Protein 6Q3P (pdb70)

Secondary structure (DSSP, 8-state):
-PPPPPPPPPPPPPPPPPPPPPPPP-------PPPPPPPPPPPP--/-PPPPPPPPPPPPPPPPPPPPPPPP-------PPPPPPPPPPPPP-/-PPPPP----PPPPP-PPPPPP--PPP--PPPPPPPPPPPPPPP--

Solvent-accessible surface area: 9257 Å² total

B-factor: mean 20.76, std 7.89, range [8.28, 51.6]

Foldseek 3Di:
DDDDDDDDDDDDDDDDDDDDDDDDDDDDDDDDDDDDDDDDDDDDDD/DDDDDDDDDDDDDDDDDDDDDDDDDDDDDDDDDDDDDDDDDDDDDD/DDDDDDDDDDDDDDDDDDDDDDDDDDDDDDDDDDDDDDDDDDDDDD

Sequence (138 aa):
GPPGPKGDPGPKGDPGPPGARGQAGVGFGPPGPPGPKGDKGDPGGYGPPGPKGDPGPKGDPGPPGARGQAGVGFGPPGPPGPKGDKGDPGGYGPKGPPGDKGPPGDPGPPGARGEGNIGFGPPGPKGPKGDPGDPGGY

Structure (mmCIF, N/CA/C/O backbone):
data_6Q3P
#
_entry.id   6Q3P
#
_cell.length_a   19.736
_cell.length_b   28.076
_cell.length_c   48.384
_cell.angle_alpha   86.361
_cell.angle_beta   86.681
_cell.angle_gamma   77.210
#
_symmetry.space_group_name_H-M   'P 1'
#
loop_
_entity.id
_entity.type
_entity.pdbx_description
1 polymer 'Leading Chain of the AAB Collagen Heterotrimer'
2 polymer 'Middle Chain of the AAB Collagen Heterotrimer'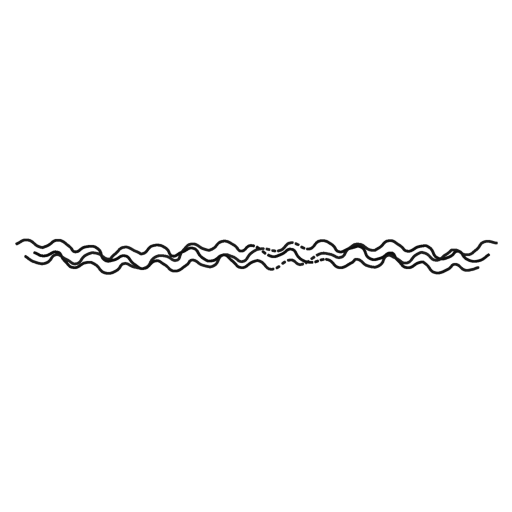
3 polymer 'Trailing Chain of the AAB Collagen Heterotrimer'
4 non-polymer GLYCEROL
5 non-polymer 1,2-ETHANEDIOL
6 water water
#
loop_
_atom_site.group_PDB
_atom_site.id
_atom_site.type_symbol
_atom_site.label_atom_id
_atom_site.label_alt_id
_atom_site.label_comp_id
_atom_site.label_asym_id
_atom_site.label_entity_id
_atom_site.label_seq_id
_atom_site.pdbx_PDB_ins_code
_atom_site.Cartn_x
_atom_site.Cartn_y
_atom_site.Cartn_z
_atom_site.occupancy
_atom_site.B_iso_or_equiv
_atom_site.auth_seq_id
_atom_site.auth_comp_id
_atom_site.auth_asym_id
_atom_site.auth_atom_id
_atom_site.pdbx_PDB_model_num
ATOM 1 N N . GLY A 1 1 ? 14.33288 4.38818 10.12273 1.000 27.73668 1 GLY A N 1
ATOM 2 C CA . GLY A 1 1 ? 14.53986 4.82890 8.72917 1.000 24.76554 1 GLY A CA 1
ATOM 3 C C . GLY A 1 1 ? 13.30082 5.46885 8.15408 1.000 23.11245 1 GLY A C 1
ATOM 4 O O . GLY A 1 1 ? 12.29641 5.61306 8.82705 1.000 23.78305 1 GLY A O 1
ATOM 10 N N . PRO A 1 2 ? 13.36415 5.82357 6.88413 1.000 21.92714 2 PRO A N 1
ATOM 11 C CA . PRO A 1 2 ? 12.22459 6.39686 6.25320 1.000 21.47473 2 PRO A CA 1
ATOM 12 C C . PRO A 1 2 ? 11.12125 5.37562 6.06726 1.000 19.03431 2 PRO A C 1
ATOM 13 O O . PRO A 1 2 ? 11.29330 4.15731 6.16027 1.000 18.68566 2 PRO A O 1
ATOM 24 N N . PRO A 1 3 ? 9.94408 5.85729 5.73965 1.000 18.29992 3 PRO A N 1
ATOM 25 C CA . PRO A 1 3 ? 8.79337 4.95854 5.50779 1.000 17.87296 3 PRO A CA 1
ATOM 26 C C . PRO A 1 3 ? 8.98676 4.02449 4.33157 1.000 18.26040 3 PRO A C 1
ATOM 27 O O . PRO A 1 3 ? 9.69588 4.33360 3.37749 1.000 19.85628 3 PRO A O 1
ATOM 38 N N . GLY A 1 4 ? 8.27019 2.90641 4.37430 1.000 18.23978 4 GLY A N 1
ATOM 39 C CA . GLY A 1 4 ? 8.15387 2.02848 3.23688 1.000 18.29553 4 GLY A CA 1
ATOM 40 C C . GLY A 1 4 ? 7.29884 2.63430 2.16980 1.000 19.40031 4 GLY A C 1
ATOM 41 O O . GLY A 1 4 ? 6.55439 3.58777 2.41513 1.000 19.47744 4 GLY A O 1
ATOM 45 N N . PRO A 1 5 ? 7.38274 2.08664 0.96883 1.000 19.63977 5 PRO A N 1
ATOM 46 C CA . PRO A 1 5 ? 6.52613 2.56119 -0.12034 1.000 21.25550 5 PRO A CA 1
ATOM 47 C C . PRO A 1 5 ? 5.04364 2.25460 0.11128 1.000 20.47506 5 PRO A C 1
ATOM 48 O O . PRO A 1 5 ? 4.65170 1.33942 0.83362 1.000 18.84220 5 PRO A O 1
ATOM 59 N N . LYS A 1 6 ? 4.20004 3.06082 -0.53317 1.000 21.68096 6 LYS A N 1
ATOM 60 C CA . LYS A 1 6 ? 2.76736 2.77308 -0.60849 1.000 22.02225 6 LYS A CA 1
ATOM 61 C C . LYS A 1 6 ? 2.53187 1.39829 -1.21785 1.000 22.12676 6 LYS A C 1
ATOM 62 O O . LYS A 1 6 ? 3.27635 0.93910 -2.09101 1.000 23.67902 6 LYS A O 1
ATOM 81 N N . GLY A 1 7 ? 1.51569 0.71875 -0.69873 1.000 19.85912 7 GLY A N 1
ATOM 82 C CA . GLY A 1 7 ? 1.14656 -0.57081 -1.23505 1.000 20.03268 7 GLY A CA 1
ATOM 83 C C . GLY A 1 7 ? 0.71225 -0.51963 -2.69581 1.000 20.57531 7 GLY A C 1
ATOM 84 O O . GLY A 1 7 ? 0.39704 0.52007 -3.28095 1.000 21.91810 7 GLY A O 1
ATOM 88 N N . ASP A 1 8 ? 0.67457 -1.71494 -3.27739 1.000 20.69172 8 ASP A N 1
ATOM 89 C CA . ASP A 1 8 ? 0.27934 -1.88570 -4.65250 1.000 22.20445 8 ASP A CA 1
ATOM 90 C C . ASP A 1 8 ? -1.23703 -1.69534 -4.79011 1.000 23.62399 8 ASP A C 1
ATOM 91 O O . ASP A 1 8 ? -1.99192 -1.84973 -3.82534 1.000 22.26920 8 ASP A O 1
ATOM 100 N N . PRO A 1 9 ? -1.71331 -1.39100 -5.99625 1.000 26.77331 9 PRO A N 1
ATOM 101 C CA . PRO A 1 9 ? -3.16460 -1.29935 -6.19671 1.000 26.95377 9 PRO A CA 1
ATOM 102 C C . PRO A 1 9 ? -3.81666 -2.64499 -5.93756 1.000 24.46091 9 PRO A C 1
ATOM 103 O O . PRO A 1 9 ? -3.19003 -3.70229 -6.06138 1.000 25.98914 9 PRO A O 1
ATOM 114 N N . GLY A 1 10 ? -5.10484 -2.59938 -5.58204 1.000 22.02927 10 GLY A N 1
ATOM 115 C CA . GLY A 1 10 ? -5.83053 -3.81743 -5.29452 1.000 21.48074 10 GLY A CA 1
ATOM 116 C C . GLY A 1 10 ? -6.08968 -4.63361 -6.53296 1.000 22.41394 10 GLY A C 1
ATOM 117 O O . GLY A 1 10 ? -5.80513 -4.18030 -7.65546 1.000 22.51696 10 GLY A O 1
ATOM 121 N N . PRO A 1 11 ? -6.62370 -5.86475 -6.35853 1.000 22.43989 11 PRO A N 1
ATOM 122 C CA . PRO A 1 11 ? -7.00104 -6.69040 -7.51471 1.000 23.45216 11 PRO A CA 1
ATOM 123 C C . PRO A 1 11 ? -8.13480 -6.07532 -8.30667 1.000 23.23728 11 PRO A C 1
ATOM 124 O O . PRO A 1 11 ? -8.94443 -5.28007 -7.81360 1.000 23.49090 11 PRO A O 1
ATOM 135 N N . LYS A 1 12 ? -8.15733 -6.42834 -9.55981 1.000 23.57415 12 LYS A N 1
ATOM 136 C CA . LYS A 1 12 ? -9.16412 -5.89219 -10.44992 1.000 24.09432 12 LYS A CA 1
ATOM 137 C C . LYS A 1 12 ? -10.54720 -6.43008 -10.10769 1.000 22.52730 12 LYS A C 1
ATOM 138 O O . LYS A 1 12 ? -10.73183 -7.56656 -9.66640 1.000 23.09350 12 LYS A O 1
ATOM 157 N N . GLY A 1 13 ? -11.55660 -5.60649 -10.40154 1.000 20.27104 13 GLY A N 1
ATOM 158 C CA . GLY A 1 13 ? -12.92996 -5.96810 -10.10219 1.000 18.34277 13 GLY A CA 1
ATOM 159 C C . GLY A 1 13 ? -13.46762 -7.04483 -11.03347 1.000 17.68201 13 GLY A C 1
ATOM 160 O O . GLY A 1 13 ? -12.89681 -7.36718 -12.06565 1.000 19.25835 13 GLY A O 1
ATOM 164 N N . ASP A 1 14 ? -14.62610 -7.56153 -10.66601 1.000 18.40963 14 ASP A N 1
ATOM 165 C CA . ASP A 1 14 ? -15.26391 -8.58137 -11.47359 1.000 19.46919 14 ASP A CA 1
ATOM 166 C C . ASP A 1 14 ? -15.67143 -8.00370 -12.83932 1.000 19.69047 14 ASP A C 1
ATOM 167 O O . ASP A 1 14 ? -16.00197 -6.81708 -12.94559 1.000 19.69528 14 ASP A O 1
ATOM 176 N N . PRO A 1 15 ? -15.72817 -8.82307 -13.90106 1.000 19.53508 15 PRO A N 1
ATOM 177 C CA . PRO A 1 15 ? -16.36450 -8.36569 -15.15268 1.000 20.26648 15 PRO A CA 1
ATOM 178 C C . PRO A 1 15 ? -17.83174 -8.11851 -14.90033 1.000 18.71742 15 PRO A C 1
ATOM 179 O O . PRO A 1 15 ? -18.42782 -8.72509 -14.00124 1.000 20.11113 15 PRO A O 1
ATOM 190 N N . GLY A 1 16 ? -18.42621 -7.24091 -15.71360 1.000 17.98866 16 GLY A N 1
ATOM 191 C CA . GLY A 1 16 ? -19.84233 -7.00134 -15.64951 1.000 17.93743 16 GLY A CA 1
ATOM 192 C C . GLY A 1 16 ? -20.62963 -8.20251 -16.09818 1.000 17.52759 16 GLY A C 1
ATOM 193 O O . GLY A 1 16 ? -20.11122 -9.16532 -16.67113 1.000 18.03018 16 GLY A O 1
ATOM 197 N N . PRO A 1 17 ? -21.93048 -8.10543 -15.94508 1.000 17.08533 17 PRO A N 1
ATOM 198 C CA . PRO A 1 17 ? -22.79786 -9.18431 -16.38279 1.000 16.67707 17 PRO A CA 1
ATOM 199 C C . PRO A 1 17 ? -22.98606 -9.12965 -17.88520 1.000 16.01129 17 PRO A C 1
ATOM 200 O O . PRO A 1 17 ? -22.66237 -8.12184 -18.51865 1.000 15.66088 17 PRO A O 1
ATOM 211 N N . PRO A 1 18 ? -23.53300 -10.18861 -18.48629 1.000 15.71989 18 PRO A N 1
ATOM 212 C CA . PRO A 1 18 ? -23.89724 -10.13249 -19.90955 1.000 15.98885 18 PRO A CA 1
ATOM 213 C C . PRO A 1 18 ? -24.80475 -8.95894 -20.23697 1.000 14.91811 18 PRO A C 1
ATOM 214 O O . PRO A 1 18 ? -25.59844 -8.50741 -19.41793 1.000 15.72831 18 PRO A O 1
ATOM 225 N N . GLY A 1 19 ? -24.68657 -8.48682 -21.45131 1.000 15.32610 19 GLY A N 1
ATOM 226 C CA . GLY A 1 19 ? -25.60524 -7.47676 -21.94316 1.000 14.15972 19 GLY A CA 1
ATOM 227 C C . GLY A 1 19 ? -27.04414 -7.97503 -22.04499 1.000 13.69094 19 GLY A C 1
ATOM 228 O O . GLY A 1 19 ? -27.35476 -9.15833 -21.93610 1.000 13.79860 19 GLY A O 1
ATOM 232 N N . ALA A 1 20 ? -27.94367 -7.01666 -22.33400 1.000 13.56195 20 ALA A N 1
ATOM 233 C CA . ALA A 1 20 ? -29.35654 -7.29958 -22.52717 1.000 13.56054 20 ALA A CA 1
ATOM 234 C C . ALA A 1 20 ? -29.57653 -8.10952 -23.80278 1.000 12.15121 20 ALA A C 1
ATOM 235 O O . ALA A 1 20 ? -28.81656 -8.00521 -24.76665 1.000 12.40731 20 ALA A O 1
ATOM 242 N N . ARG A 1 21 ? -30.65691 -8.87403 -23.81384 1.000 13.43034 21 ARG A N 1
ATOM 243 C CA . ARG A 1 21 ? -31.00219 -9.61633 -25.00774 1.000 13.24024 21 ARG A CA 1
ATOM 244 C C . ARG A 1 21 ? -31.31476 -8.63675 -26.13021 1.000 12.19516 21 ARG A C 1
ATOM 245 O O . ARG A 1 21 ? -31.89022 -7.56642 -25.90629 1.000 13.12719 21 ARG A O 1
ATOM 266 N N . GLY A 1 22 ? -30.95460 -9.02178 -27.35110 1.000 12.54253 22 GLY A N 1
ATOM 267 C CA . GLY A 1 22 ? -31.31928 -8.23179 -28.49331 1.000 12.10621 22 GLY A CA 1
ATOM 268 C C . GLY A 1 22 ? -32.82542 -8.17703 -28.72301 1.000 10.95916 22 GLY A C 1
ATOM 269 O O . GLY A 1 22 ? -33.59328 -8.94869 -28.17401 1.000 11.62640 22 GLY A O 1
ATOM 273 N N . GLN A 1 23 ? -33.23188 -7.21257 -29.54817 1.000 11.82457 23 GLN A N 1
ATOM 274 C CA . GLN A 1 23 ? -34.62683 -7.01726 -29.90255 1.000 12.43030 23 GLN A CA 1
ATOM 275 C C . GLN A 1 23 ? -35.14207 -8.25616 -30.63195 1.000 11.97997 23 GLN A C 1
ATOM 276 O O . GLN A 1 23 ? -34.41359 -8.91874 -31.38600 1.000 11.26981 23 GLN A O 1
ATOM 290 N N . ALA A 1 24 ? -36.42417 -8.57393 -30.44138 1.000 11.91942 24 ALA A N 1
ATOM 291 C CA . ALA A 1 24 ? -37.04606 -9.65782 -31.19264 1.000 12.14583 24 ALA A CA 1
ATOM 292 C C . ALA A 1 24 ? -37.02997 -9.34744 -32.68263 1.000 10.88661 24 ALA A C 1
ATOM 293 O O . ALA A 1 24 ? -37.07770 -8.18427 -33.09975 1.000 11.50683 24 ALA A O 1
ATOM 300 N N . GLY A 1 25 ? -36.97306 -10.40276 -33.48122 1.000 10.64549 25 GLY A N 1
ATOM 301 C CA . GLY A 1 25 ? -36.96925 -10.24919 -34.92293 1.000 11.28129 25 GLY A CA 1
ATOM 302 C C . GLY A 1 25 ? -38.25095 -9.65319 -35.46275 1.000 11.00311 25 GLY A C 1
ATOM 303 O O . GLY A 1 25 ? -39.30434 -9.70078 -34.82850 1.000 12.19841 25 GLY A O 1
ATOM 307 N N . VAL A 1 26 ? -38.12951 -9.11737 -36.66489 1.000 11.25199 26 VAL A N 1
ATOM 308 C CA . VAL A 1 26 ? -39.25567 -8.59965 -37.41755 1.000 12.71913 26 VAL A CA 1
ATOM 309 C C . VAL A 1 26 ? -40.19482 -9.77667 -37.80742 1.000 13.13579 26 VAL A C 1
ATOM 310 O O . VAL A 1 26 ? -39.78677 -10.90486 -38.02297 1.000 13.20345 26 VAL A O 1
ATOM 341 N N . GLY A 1 28 ? -42.40440 -12.18826 -40.08779 1.000 14.79632 28 GLY A N 1
ATOM 342 C CA . GLY A 1 28 ? -42.27010 -12.69948 -41.43725 1.000 14.27403 28 GLY A CA 1
ATOM 343 C C . GLY A 1 28 ? -43.15058 -11.98921 -42.43714 1.000 14.29955 28 GLY A C 1
ATOM 344 O O . GLY A 1 28 ? -44.21969 -11.54459 -42.09265 1.000 14.90806 28 GLY A O 1
ATOM 348 N N . PHE A 1 29 ? -42.73713 -11.96371 -43.69190 1.000 13.25594 29 PHE A N 1
ATOM 349 C CA . PHE A 1 29 ? -43.57997 -11.44767 -44.73473 1.000 12.75897 29 PHE A CA 1
ATOM 350 C C . PHE A 1 29 ? -44.80256 -12.39299 -44.92493 1.000 14.08285 29 PHE A C 1
ATOM 351 O O . PHE A 1 29 ? -44.77734 -13.56385 -44.56817 1.000 13.93646 29 PHE A O 1
ATOM 383 N N . GLY A 1 31 ? -47.48161 -14.87818 -46.71163 1.000 13.86397 31 GLY A N 1
ATOM 384 C CA . GLY A 1 31 ? -47.37392 -15.92272 -47.69278 1.000 13.37599 31 GLY A CA 1
ATOM 385 C C . GLY A 1 31 ? -47.85636 -15.46657 -49.04289 1.000 13.70779 31 GLY A C 1
ATOM 386 O O . GLY A 1 31 ? -48.51181 -14.42677 -49.18037 1.000 13.55921 31 GLY A O 1
ATOM 390 N N . PRO A 1 32 ? -47.53730 -16.25390 -50.04963 1.000 16.30118 32 PRO A N 1
ATOM 391 C CA . PRO A 1 32 ? -47.99957 -15.95497 -51.38864 1.000 17.96614 32 PRO A CA 1
ATOM 392 C C . PRO A 1 32 ? -49.48097 -16.24104 -51.54042 1.000 15.67072 32 PRO A C 1
ATOM 393 O O . PRO A 1 32 ? -50.08925 -16.92876 -50.71122 1.000 15.42477 32 PRO A O 1
ATOM 404 N N . PRO A 1 33 ? -50.11762 -15.67560 -52.56591 1.000 15.29132 33 PRO A N 1
ATOM 405 C CA . PRO A 1 33 ? -51.53613 -15.98460 -52.80423 1.000 16.01065 33 PRO A CA 1
ATOM 406 C C . PRO A 1 33 ? -51.78005 -17.47365 -53.04463 1.000 14.91682 33 PRO A C 1
ATOM 407 O O . PRO A 1 33 ? -50.91687 -18.23955 -53.50715 1.000 15.98642 33 PRO A O 1
ATOM 418 N N . GLY A 1 34 ? -53.00182 -17.88225 -52.76198 1.000 14.14375 34 GLY A N 1
ATOM 419 C CA . GLY A 1 34 ? -53.41972 -19.23801 -52.97978 1.000 13.70160 34 GLY A CA 1
ATOM 420 C C . GLY A 1 34 ? -53.64415 -19.55822 -54.43700 1.000 12.78598 34 GLY A C 1
ATOM 421 O O . GLY A 1 34 ? -53.55903 -18.70906 -55.30932 1.000 14.47068 34 GLY A O 1
ATOM 425 N N . PRO A 1 35 ? -53.94188 -20.82067 -54.71944 1.000 13.25960 35 PRO A N 1
ATOM 426 C CA . PRO A 1 35 ? -54.21648 -21.23196 -56.09474 1.000 12.74537 35 PRO A CA 1
ATOM 427 C C . PRO A 1 35 ? -55.58315 -20.77799 -56.55878 1.000 11.55499 35 PRO A C 1
ATOM 428 O O . PRO A 1 35 ? -56.46382 -20.48753 -55.73852 1.000 11.85449 35 PRO A O 1
ATOM 439 N N . PRO A 1 36 ? -55.83800 -20.80180 -57.86834 1.000 11.19439 36 PRO A N 1
ATOM 440 C CA . PRO A 1 36 ? -57.19948 -20.58832 -58.36277 1.000 10.81988 36 PRO A CA 1
ATOM 441 C C . PRO A 1 36 ? -58.14291 -21.63632 -57.81143 1.000 10.40123 36 PRO A C 1
ATOM 442 O O . PRO A 1 36 ? -57.77198 -22.79531 -57.60592 1.000 10.49677 36 PRO A O 1
ATOM 453 N N . GLY A 1 37 ? -59.41804 -21.26575 -57.69705 1.000 10.39837 37 GLY A N 1
ATOM 454 C CA . GLY A 1 37 ? -60.46376 -22.24746 -57.52091 1.000 10.61956 37 GLY A CA 1
ATOM 455 C C . GLY A 1 37 ? -60.61765 -23.11946 -58.73230 1.000 9.91062 37 GLY A C 1
ATOM 456 O O . GLY A 1 37 ? -60.07576 -2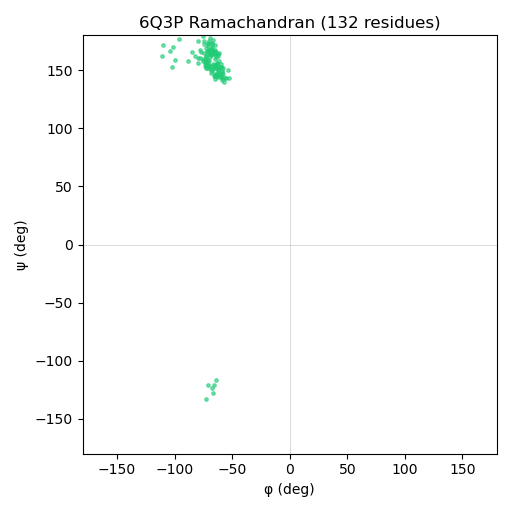2.83184 -59.77824 1.000 10.44585 37 GLY A O 1
ATOM 460 N N . PRO A 1 38 ? -61.33697 -24.22920 -58.60808 1.000 10.44533 38 PRO A N 1
ATOM 461 C CA . PRO A 1 38 ? -61.58620 -25.08724 -59.77458 1.000 11.47330 38 PRO A CA 1
ATOM 462 C C . PRO A 1 38 ? -62.51264 -24.39385 -60.77226 1.000 10.37447 38 PRO A C 1
ATOM 463 O O . PRO A 1 38 ? -63.25180 -23.45406 -60.44400 1.000 10.77580 38 PRO A O 1
ATOM 474 N N . LYS A 1 39 ? -62.49341 -24.93629 -61.98874 1.000 11.00150 39 LYS A N 1
ATOM 475 C CA . LYS A 1 39 ? -63.40506 -24.50234 -63.03311 1.000 10.18338 39 LYS A CA 1
ATOM 476 C C . LYS A 1 39 ? -64.84536 -24.68995 -62.58288 1.000 10.18477 39 LYS A C 1
ATOM 477 O O . LYS A 1 39 ? -65.18696 -25.66808 -61.92638 1.000 10.70239 39 LYS A O 1
ATOM 496 N N . GLY A 1 40 ? -65.69700 -23.75306 -62.98322 1.000 9.32425 40 GLY A N 1
ATOM 497 C CA . GLY A 1 40 ? -67.09285 -23.80129 -62.58133 1.000 9.48800 40 GLY A CA 1
ATOM 498 C C . GLY A 1 40 ? -67.83319 -24.99352 -63.11855 1.000 8.56088 40 GLY A C 1
ATOM 499 O O . GLY A 1 40 ? -67.40537 -25.70236 -64.04844 1.000 8.75355 40 GLY A O 1
ATOM 503 N N . ASP A 1 41 ? -68.99817 -25.21149 -62.52418 1.000 9.40822 41 ASP A N 1
ATOM 504 C CA . ASP A 1 41 ? -69.85939 -26.29298 -62.95210 1.000 9.71442 41 ASP A CA 1
ATOM 505 C C . ASP A 1 41 ? -70.34544 -26.06248 -64.37658 1.000 9.09370 41 ASP A C 1
ATOM 506 O O . ASP A 1 41 ? -70.58648 -24.91398 -64.78514 1.000 9.69248 41 ASP A O 1
ATOM 515 N N . LYS A 1 42 ? -70.51320 -27.13574 -65.13001 1.000 10.07069 42 LYS A N 1
ATOM 516 C CA . LYS A 1 42 ? -71.17073 -27.03388 -66.41251 1.000 10.30229 42 LYS A CA 1
ATOM 517 C C . LYS A 1 42 ? -72.58190 -26.46466 -66.22670 1.000 9.50822 42 LYS A C 1
ATOM 518 O O . LYS A 1 42 ? -73.27334 -26.75947 -65.25909 1.000 10.88418 42 LYS A O 1
ATOM 537 N N . GLY A 1 43 ? -73.00803 -25.67692 -67.17223 1.000 9.58205 43 GLY A N 1
ATOM 538 C CA . GLY A 1 43 ? -74.34319 -25.09612 -67.12877 1.000 10.11845 43 GLY A CA 1
ATOM 539 C C . GLY A 1 43 ? -75.47204 -26.11363 -67.22721 1.000 10.19763 43 GLY A C 1
ATOM 540 O O . GLY A 1 43 ? -75.30426 -27.25709 -67.65289 1.000 10.22035 43 GLY A O 1
ATOM 544 N N . ASP A 1 44 ? -76.67082 -25.62715 -66.92175 1.000 11.32041 44 ASP A N 1
ATOM 545 C CA . ASP A 1 44 ? -77.87650 -26.43165 -67.03092 1.000 11.78138 44 ASP A CA 1
ATOM 546 C C . ASP A 1 44 ? -78.25610 -26.64382 -68.50052 1.000 11.50003 44 ASP A C 1
ATOM 547 O O . ASP A 1 44 ? -77.90729 -25.84080 -69.36930 1.000 11.30352 44 ASP A O 1
ATOM 556 N N . PRO A 1 45 ? -78.96681 -27.72516 -68.80897 1.000 12.09600 45 PRO A N 1
ATOM 557 C CA . PRO A 1 45 ? -79.30053 -28.01345 -70.21525 1.000 12.42916 45 PRO A CA 1
ATOM 558 C C . PRO A 1 45 ? -80.35218 -27.05727 -70.77179 1.000 14.42872 45 PRO A C 1
ATOM 559 O O . PRO A 1 45 ? -81.20112 -26.51990 -70.05646 1.000 17.90193 45 PRO A O 1
ATOM 570 N N . GLY A 1 46 ? -80.28176 -26.85275 -72.07587 1.000 14.86421 46 GLY A N 1
ATOM 571 C CA . GLY A 1 46 ? -81.32558 -26.13365 -72.77433 1.000 16.46293 46 GLY A CA 1
ATOM 572 C C . GLY A 1 46 ? -82.58390 -26.95886 -72.98335 1.000 18.81955 46 GLY A C 1
ATOM 573 O O . GLY A 1 46 ? -82.56160 -28.17873 -72.92994 1.000 20.98765 46 GLY A O 1
ATOM 577 N N . GLY A 1 47 ? -83.69608 -26.27672 -73.22567 1.000 20.95016 47 GLY A N 1
ATOM 578 C CA . GLY A 1 47 ? -84.93631 -26.97152 -73.49388 1.000 22.48762 47 GLY A CA 1
ATOM 579 C C . GLY A 1 47 ? -85.21617 -27.11642 -74.97833 1.000 22.87429 47 GLY A C 1
ATOM 580 O O . GLY A 1 47 ? -84.48510 -26.62423 -75.83718 1.000 21.85252 47 GLY A O 1
ATOM 584 N N . TYR A 1 48 ? -86.31628 -27.81402 -75.28321 1.000 25.77332 48 TYR A N 1
ATOM 585 C CA . TYR A 1 48 ? -86.64174 -28.14914 -76.66469 1.000 30.49380 48 TYR A CA 1
ATOM 586 C C . TYR A 1 48 ? -86.92399 -26.87947 -77.46064 1.000 31.04483 48 TYR A C 1
ATOM 587 O O . TYR A 1 48 ? -86.61900 -26.79930 -78.68262 1.000 33.01783 48 TYR A O 1
ATOM 614 N N . GLY B 2 2 ? 11.57153 0.92821 9.67605 1.000 15.09561 1 GLY B N 1
ATOM 615 C CA . GLY B 2 2 ? 10.87832 2.18030 9.48817 1.000 14.46309 1 GLY B CA 1
ATOM 616 C C . GLY B 2 2 ? 9.38269 1.95449 9.52812 1.000 14.36332 1 GLY B C 1
ATOM 617 O O . GLY B 2 2 ? 8.90692 0.83052 9.54712 1.000 14.84783 1 GLY B O 1
ATOM 621 N N . PRO B 2 3 ? 8.60459 3.02462 9.46925 1.000 14.94229 2 PRO B N 1
ATOM 622 C CA . PRO B 2 3 ? 7.15735 2.89714 9.42983 1.000 15.89621 2 PRO B CA 1
ATOM 623 C C . PRO B 2 3 ? 6.71204 2.21296 8.14786 1.000 14.32394 2 PRO B C 1
ATOM 624 O O . PRO B 2 3 ? 7.28187 2.44668 7.07773 1.000 14.40287 2 PRO B O 1
ATOM 635 N N . PRO B 2 4 ? 5.69933 1.36453 8.21555 1.000 14.13999 3 PRO B N 1
ATOM 636 C CA . PRO B 2 4 ? 5.14242 0.79447 6.98942 1.000 14.85384 3 PRO B CA 1
ATOM 637 C C . PRO B 2 4 ? 4.57175 1.87180 6.08974 1.000 15.02219 3 PRO B C 1
ATOM 638 O O . PRO B 2 4 ? 4.08057 2.91031 6.55212 1.000 15.30486 3 PRO B O 1
ATOM 649 N N . GLY B 2 5 ? 4.62160 1.61105 4.79638 1.000 15.81799 4 GLY B N 1
ATOM 650 C CA . GLY B 2 5 ? 3.98373 2.48832 3.86626 1.000 16.33981 4 GLY B CA 1
ATOM 651 C C . GLY B 2 5 ? 2.46512 2.43840 3.96633 1.000 17.51980 4 GLY B C 1
ATOM 652 O O . GLY B 2 5 ? 1.87938 1.51467 4.54062 1.000 16.96529 4 GLY B O 1
ATOM 656 N N . PRO B 2 6 ? 1.79518 3.41835 3.39339 1.000 19.57507 5 PRO B N 1
ATOM 657 C CA . PRO B 2 6 ? 0.32632 3.40444 3.41071 1.000 20.79609 5 PRO B CA 1
ATOM 658 C C . PRO B 2 6 ? -0.24032 2.29238 2.54206 1.000 21.02381 5 PRO B C 1
ATOM 659 O O . PRO B 2 6 ? 0.40166 1.78389 1.62619 1.000 21.27221 5 PRO B O 1
ATOM 670 N N . LYS B 2 7 ? -1.52417 2.00643 2.77293 1.000 21.70572 6 LYS B N 1
ATOM 671 C CA . LYS B 2 7 ? -2.23062 1.00806 1.98948 1.000 22.04594 6 LYS B CA 1
ATOM 672 C C . LYS B 2 7 ? -2.39807 1.50550 0.56987 1.000 22.73708 6 LYS B C 1
ATOM 673 O O . LYS B 2 7 ? -2.57200 2.70470 0.32591 1.000 23.35326 6 LYS B O 1
ATOM 692 N N . GLY B 2 8 ? -2.37439 0.56134 -0.35815 1.000 21.61638 7 GLY B N 1
ATOM 693 C CA . GLY B 2 8 ? -2.56920 0.86485 -1.76608 1.000 22.42380 7 GLY B CA 1
ATOM 694 C C . GLY B 2 8 ? -3.96324 1.32375 -2.10954 1.000 22.85423 7 GLY B C 1
ATOM 695 O O . GLY B 2 8 ? -4.89123 1.21992 -1.31951 1.000 22.82920 7 GLY B O 1
ATOM 699 N N . ASP B 2 9 ? -4.06257 1.83239 -3.32468 1.000 24.44071 8 ASP B N 1
ATOM 700 C CA . ASP B 2 9 ? -5.30223 2.33249 -3.84101 1.000 25.08588 8 ASP B CA 1
ATOM 701 C C . ASP B 2 9 ? -6.18918 1.19471 -4.33444 1.000 23.92206 8 ASP B C 1
ATOM 702 O O . ASP B 2 9 ? -5.72555 0.10270 -4.66741 1.000 24.09022 8 ASP B O 1
ATOM 711 N N . PRO B 2 10 ? -7.48509 1.45549 -4.46660 1.000 22.66862 9 PRO B N 1
ATOM 712 C CA . PRO B 2 10 ? -8.41706 0.42054 -4.93057 1.000 21.35565 9 PRO B CA 1
ATOM 713 C C . PRO B 2 10 ? -8.00438 -0.07215 -6.28095 1.000 20.39187 9 PRO B C 1
ATOM 714 O O . PRO B 2 10 ? -7.48232 0.67781 -7.11234 1.000 20.83581 9 PRO B O 1
ATOM 725 N N . GLY B 2 11 ? -8.30526 -1.34295 -6.49730 1.000 19.43960 10 GLY B N 1
ATOM 726 C CA . GLY B 2 11 ? -8.05621 -2.00695 -7.73318 1.000 20.24347 10 GLY B CA 1
ATOM 727 C C . GLY B 2 11 ? -8.87597 -1.41211 -8.85036 1.000 19.21638 10 GLY B C 1
ATOM 728 O O . GLY B 2 11 ? -9.85917 -0.67819 -8.64240 1.000 18.00243 10 GLY B O 1
ATOM 732 N N . PRO B 2 12 ? -8.49469 -1.71653 -10.07924 1.000 19.77725 11 PRO B N 1
ATOM 733 C CA . PRO B 2 12 ? -9.20300 -1.13380 -11.21297 1.000 19.60912 11 PRO B CA 1
ATOM 734 C C . PRO B 2 12 ? -10.58665 -1.73464 -11.39880 1.000 16.98860 11 PRO B C 1
ATOM 735 O O . PRO B 2 12 ? -10.88853 -2.85595 -10.98554 1.000 18.14294 11 PRO B O 1
ATOM 746 N N . LYS B 2 13 ? -11.45605 -0.91909 -11.96076 1.000 15.58708 12 LYS B N 1
ATOM 747 C CA . LYS B 2 13 ? -12.78972 -1.38329 -12.37959 1.000 13.77754 12 LYS B CA 1
ATOM 748 C C . LYS B 2 13 ? -12.66879 -2.57565 -13.31845 1.000 14.94915 12 LYS B C 1
ATOM 749 O O . LYS B 2 13 ? -11.78537 -2.66498 -14.17915 1.000 15.71902 12 LYS B O 1
ATOM 768 N N . GLY B 2 14 ? -13.59344 -3.48075 -13.17528 1.000 15.30383 13 GLY B N 1
ATOM 769 C CA . GLY B 2 14 ? -13.63708 -4.64618 -14.03260 1.000 15.83250 13 GLY B CA 1
ATOM 770 C C . GLY B 2 14 ? -13.92458 -4.32177 -15.48685 1.000 16.12462 13 GLY B C 1
ATOM 771 O O . GLY B 2 14 ? -14.37471 -3.22599 -15.84274 1.000 15.57268 13 GLY B O 1
ATOM 775 N N . ASP B 2 15 ? -13.68163 -5.32104 -16.32899 1.000 16.36468 14 ASP B N 1
ATOM 776 C CA . ASP B 2 15 ? -13.98834 -5.21515 -17.74016 1.000 17.53288 14 ASP B CA 1
ATOM 777 C C . ASP B 2 15 ? -15.50813 -5.31154 -17.98497 1.000 15.85678 14 ASP B C 1
ATOM 778 O O . ASP B 2 15 ? -16.26550 -5.85210 -17.17654 1.000 15.98668 14 ASP B O 1
ATOM 787 N N . PRO B 2 16 ? -15.98178 -4.76638 -19.08141 1.000 15.39816 15 PRO B N 1
ATOM 788 C CA . PRO B 2 16 ? -17.39809 -4.96344 -19.42182 1.000 15.73246 15 PRO B CA 1
ATOM 789 C C . PRO B 2 16 ? -17.76778 -6.43325 -19.54376 1.000 15.39111 15 PRO B C 1
ATOM 790 O O . PRO B 2 16 ? -16.95325 -7.27547 -19.93415 1.000 15.36938 15 PRO B O 1
ATOM 801 N N . GLY B 2 17 ? -19.03625 -6.73282 -19.27424 1.000 14.94281 16 GLY B N 1
ATOM 802 C CA . GLY B 2 17 ? -19.52800 -8.07482 -19.42538 1.000 14.45047 16 GLY B CA 1
ATOM 803 C C . GLY B 2 17 ? -19.64770 -8.48354 -20.88249 1.000 14.12474 16 GLY B C 1
ATOM 804 O O . GLY B 2 17 ? -19.45638 -7.66609 -21.80189 1.000 13.86035 16 GLY B O 1
ATOM 808 N N . PRO B 2 18 ? -19.91344 -9.76407 -21.12521 1.000 14.94031 17 PRO B N 1
ATOM 809 C CA . PRO B 2 18 ? -19.97390 -10.25752 -22.49151 1.000 16.21333 17 PRO B CA 1
ATOM 810 C C . PRO B 2 18 ? -21.17810 -9.71302 -23.23842 1.000 15.20941 17 PRO B C 1
ATOM 811 O O . PRO B 2 18 ? -22.16491 -9.26041 -22.64889 1.000 15.47870 17 PRO B O 1
ATOM 822 N N . PRO B 2 19 ? -21.14898 -9.76869 -24.55582 1.000 17.46634 18 PRO B N 1
ATOM 823 C CA . PRO B 2 19 ? -22.32066 -9.32796 -25.33127 1.000 17.75417 18 PRO B CA 1
ATOM 824 C C . PRO B 2 19 ? -23.58085 -10.13169 -25.00895 1.000 16.24092 18 PRO B C 1
ATOM 825 O O . PRO B 2 19 ? -23.52014 -11.31219 -24.68551 1.000 15.65537 18 PRO B O 1
ATOM 836 N N . GLY B 2 20 ? -24.72592 -9.46161 -25.07893 1.000 15.90776 19 GLY B N 1
ATOM 837 C CA . GLY B 2 20 ? -26.00888 -10.09688 -24.87165 1.000 15.63052 19 GLY B CA 1
ATOM 838 C C . GLY B 2 20 ? -26.32099 -11.12506 -25.93478 1.000 14.92910 19 GLY B C 1
ATOM 839 O O . GLY B 2 20 ? -25.73395 -11.15982 -27.01680 1.000 14.37511 19 GLY B O 1
ATOM 843 N N . ALA B 2 21 ? -27.30059 -11.94759 -25.60848 1.000 15.80534 20 ALA B N 1
ATOM 844 C CA . ALA B 2 21 ? -27.79126 -12.98431 -26.48961 1.000 15.87349 20 ALA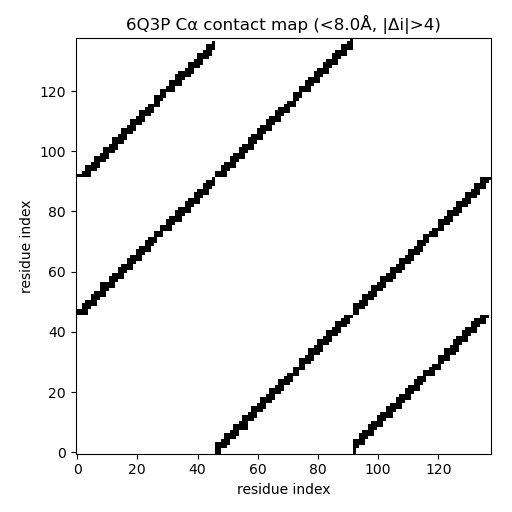 B CA 1
ATOM 845 C C . ALA B 2 21 ? -28.62282 -12.37783 -27.60993 1.000 14.37730 20 ALA B C 1
ATOM 846 O O . ALA B 2 21 ? -29.26591 -11.33188 -27.46576 1.000 14.26913 20 ALA B O 1
ATOM 853 N N . ARG B 2 22 ? -28.66496 -13.08662 -28.71694 1.000 15.26171 21 ARG B N 1
ATOM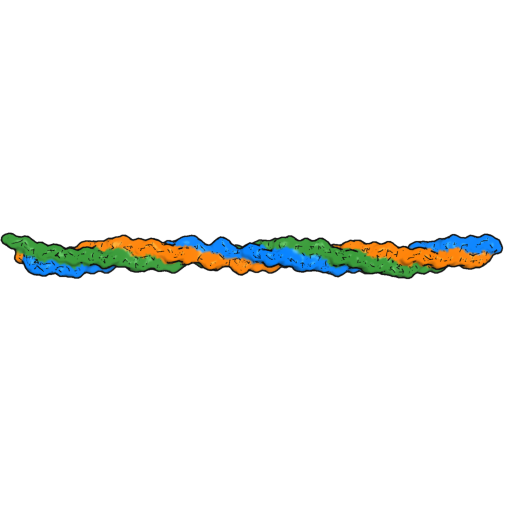 854 C CA . ARG B 2 22 ? -29.45478 -12.63844 -29.85140 1.000 14.66313 21 ARG B CA 1
ATOM 855 C C . ARG B 2 22 ? -30.93642 -12.66445 -29.49658 1.000 14.27033 21 ARG B C 1
ATOM 856 O O . ARG B 2 22 ? -31.42583 -13.51798 -28.74660 1.000 14.99154 21 ARG B O 1
ATOM 877 N N . GLY B 2 23 ? -31.66453 -11.70600 -30.04170 1.000 13.57893 22 GLY B N 1
ATOM 878 C CA . GLY B 2 23 ? -33.10122 -11.67712 -29.86850 1.000 13.55745 22 GLY B CA 1
ATOM 879 C C . GLY B 2 23 ? -33.78880 -12.89742 -30.45089 1.000 13.03380 22 GLY B C 1
ATOM 880 O O . GLY B 2 23 ? -33.26563 -13.60398 -31.30480 1.000 13.04937 22 GLY B O 1
ATOM 884 N N . GLN B 2 24 ? -34.98569 -13.15250 -29.94694 1.000 14.15305 23 GLN B N 1
ATOM 885 C CA . GLN B 2 24 ? -35.80871 -14.24190 -30.47321 1.000 14.46374 23 GLN B CA 1
ATOM 886 C C . GLN B 2 24 ? -36.16670 -14.00614 -31.92611 1.000 13.51116 23 GLN B C 1
ATOM 887 O O . GLN B 2 24 ? -36.30279 -12.86993 -32.35947 1.000 12.47573 23 GLN B O 1
ATOM 901 N N . ALA B 2 25 ? -36.38717 -15.09076 -32.66816 1.000 14.50799 24 ALA B N 1
ATOM 902 C CA . ALA B 2 25 ? -36.89532 -14.98842 -34.02834 1.000 15.09961 24 ALA B CA 1
ATOM 903 C C . ALA B 2 25 ? -38.26891 -14.34012 -34.00527 1.000 14.08996 24 ALA B C 1
ATOM 904 O O . ALA B 2 25 ? -39.02244 -14.46213 -33.03698 1.000 16.13873 24 ALA B O 1
ATOM 911 N N . GLY B 2 26 ? -38.56976 -13.60280 -35.05429 1.000 14.30937 25 GLY B N 1
ATOM 912 C CA . GLY B 2 26 ? -39.84846 -12.92915 -35.14575 1.000 13.36131 25 GLY B CA 1
ATOM 913 C C . GLY B 2 26 ? -41.02860 -13.86994 -35.29607 1.000 14.46659 25 GLY B C 1
ATOM 914 O O . GLY B 2 26 ? -40.87474 -15.06763 -35.52030 1.000 15.37478 25 GLY B O 1
ATOM 918 N N . VAL B 2 27 ? -42.23705 -13.29423 -35.22482 1.000 14.81171 26 VAL B N 1
ATOM 919 C CA . VAL B 2 27 ? -43.48881 -14.04615 -35.41159 1.000 15.71600 26 VAL B CA 1
ATOM 920 C C . VAL B 2 27 ? -43.68424 -14.41185 -36.88636 1.000 14.94376 26 VAL B C 1
ATOM 921 O O . VAL B 2 27 ? -43.20660 -13.74043 -37.79149 1.000 15.21802 26 VAL B O 1
ATOM 952 N N . GLY B 2 29 ? -45.31112 -14.93275 -40.44435 1.000 14.56327 28 GLY B N 1
ATOM 953 C CA . GLY B 2 29 ? -46.15359 -14.05279 -41.23531 1.000 14.12495 28 GLY B CA 1
ATOM 954 C C . GLY B 2 29 ? -47.59499 -14.51244 -41.37796 1.000 13.82438 28 GLY B C 1
ATOM 955 O O . GLY B 2 29 ? -47.92420 -15.67575 -41.17882 1.000 13.63259 28 GLY B O 1
ATOM 959 N N . PHE B 2 30 ? -48.45475 -13.56852 -41.75813 1.000 13.44957 29 PHE B N 1
ATOM 960 C CA . PHE B 2 30 ? -49.87199 -13.88151 -41.99785 1.000 13.22127 29 PHE B CA 1
ATOM 961 C C . PHE B 2 30 ? -49.94272 -14.81933 -43.21971 1.000 11.53208 29 PHE B C 1
ATOM 962 O O . PHE B 2 30 ? -49.11839 -14.76055 -44.13515 1.000 12.38277 29 PHE B O 1
ATOM 994 N N . GLY B 2 32 ? -51.07201 -15.89492 -46.90707 1.000 11.93734 31 GLY B N 1
ATOM 995 C CA . GLY B 2 32 ? -51.34038 -15.13254 -48.09700 1.000 12.34999 31 GLY B CA 1
ATOM 996 C C . GLY B 2 32 ? -52.80892 -14.92839 -48.37403 1.000 11.98662 31 GLY B C 1
ATOM 997 O O . GLY B 2 32 ? -53.67839 -15.50103 -47.74178 1.000 12.05233 31 GLY B O 1
ATOM 1001 N N . PRO B 2 33 ? -53.09722 -14.06905 -49.32803 1.000 12.15073 32 PRO B N 1
ATOM 1002 C CA . PRO B 2 33 ? -54.47392 -13.83287 -49.73221 1.000 12.08229 32 PRO B CA 1
ATOM 1003 C C . PRO B 2 33 ? -55.02341 -15.01703 -50.49912 1.000 12.50413 32 PRO B C 1
ATOM 1004 O O . PRO B 2 33 ? -54.26397 -15.85444 -51.01850 1.000 12.11023 32 PRO B O 1
ATOM 1015 N N . PRO B 2 34 ? -56.34400 -15.06634 -50.69748 1.000 13.46029 33 PRO B N 1
ATOM 1016 C CA . PRO B 2 34 ? -56.90205 -16.13295 -51.52969 1.000 13.52720 33 PRO B CA 1
ATOM 1017 C C . PRO B 2 34 ? -56.45382 -15.98804 -52.96720 1.000 13.20277 33 PRO B C 1
ATOM 1018 O O . PRO B 2 34 ? -56.12870 -14.90758 -53.45635 1.000 15.29998 33 PRO B O 1
ATOM 1029 N N . GLY B 2 35 ? -56.43405 -17.12496 -53.65910 1.000 13.45381 34 GLY B N 1
ATOM 1030 C CA . GLY B 2 35 ? -56.25455 -17.15406 -55.07993 1.000 13.46496 34 GLY B CA 1
ATOM 1031 C C . GLY B 2 35 ? -57.45062 -16.58979 -55.81274 1.000 12.43390 34 GLY B C 1
ATOM 1032 O O . GLY B 2 35 ? -58.49459 -16.24726 -55.21576 1.000 13.12894 34 GLY B O 1
ATOM 1036 N N . PRO B 2 36 ? -57.33810 -16.53671 -57.13917 1.000 12.61261 35 PRO B N 1
ATOM 1037 C CA . PRO B 2 36 ? -58.41907 -16.00459 -57.95888 1.000 13.08047 35 PRO B CA 1
ATOM 10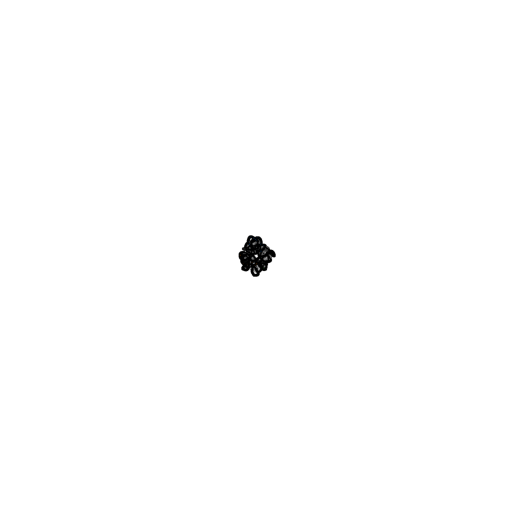38 C C . PRO B 2 36 ? -59.53835 -17.01294 -58.11193 1.000 13.03153 35 PRO B C 1
ATOM 1039 O O . PRO B 2 36 ? -59.37932 -18.22687 -57.85823 1.000 11.93097 35 PRO B O 1
ATOM 1050 N N . PRO B 2 37 ? -60.67897 -16.55697 -58.57722 1.000 14.03756 36 PRO B N 1
ATOM 1051 C CA . PRO B 2 37 ? -61.72104 -17.49807 -58.95083 1.000 14.12694 36 PRO B CA 1
ATOM 1052 C C . PRO B 2 37 ? -61.24187 -18.42103 -60.06018 1.000 12.63696 36 PRO B C 1
ATOM 1053 O O . PRO B 2 37 ? -60.42967 -18.04258 -60.90327 1.000 13.47152 36 PRO B O 1
ATOM 1064 N N . GLY B 2 38 ? -61.81181 -19.62396 -60.10947 1.000 11.60272 37 GLY B N 1
ATOM 1065 C CA . GLY B 2 38 ? -61.61024 -20.48987 -61.22582 1.000 11.00345 37 GLY B CA 1
ATOM 1066 C C . GLY B 2 38 ? -62.25961 -19.93283 -62.47855 1.000 10.88416 37 GLY B C 1
ATOM 1067 O O . GLY B 2 38 ? -63.04925 -18.98672 -62.44808 1.000 11.76754 37 GLY B O 1
ATOM 1071 N N . PRO B 2 39 ? -61.96350 -20.55302 -63.61116 1.000 11.41309 38 PRO B N 1
ATOM 1072 C CA . PRO B 2 39 ? -62.61895 -20.14026 -64.85194 1.000 13.24266 38 PRO B CA 1
ATOM 1073 C C . PRO B 2 39 ? -64.08097 -20.52931 -64.86763 1.000 10.80997 38 PRO B C 1
ATOM 1074 O O . PRO B 2 39 ? -64.54912 -21.37852 -64.13042 1.000 10.22488 38 PRO B O 1
ATOM 1085 N N . LYS B 2 40 ? -64.82751 -19.83395 -65.71114 1.000 11.25211 39 LYS B N 1
ATOM 1086 C CA . LYS B 2 40 ? -66.26031 -20.12301 -65.86595 1.000 11.05912 39 LYS B CA 1
ATOM 1087 C C . LYS B 2 40 ? -66.48184 -21.50606 -66.44257 1.000 10.27100 39 LYS B C 1
ATOM 1088 O O . LYS B 2 40 ? -65.69979 -21.99204 -67.25923 1.000 10.69809 39 LYS B O 1
ATOM 1107 N N . GLY B 2 41 ? -67.55414 -22.13912 -65.98604 1.000 9.26266 40 GLY B N 1
ATOM 1108 C CA . GLY B 2 41 ? -67.87873 -23.45178 -66.47550 1.000 8.28418 40 GLY B CA 1
ATOM 1109 C C . GLY B 2 41 ? -68.30527 -23.47196 -67.94378 1.000 8.99100 40 GLY B C 1
ATOM 1110 O O . GLY B 2 41 ? -68.63649 -22.45045 -68.56251 1.000 10.46185 40 GLY B O 1
ATOM 1114 N N . ASP B 2 42 ? -68.33925 -24.66983 -68.49544 1.000 9.44075 41 ASP B N 1
ATOM 1115 C CA . ASP B 2 42 ? -68.78912 -24.89001 -69.85938 1.000 10.03548 41 ASP B CA 1
ATOM 1116 C C . ASP B 2 42 ? -70.29029 -24.60750 -69.98327 1.000 9.21157 41 ASP B C 1
ATOM 1117 O O . ASP B 2 42 ? -71.05512 -24.81134 -69.05693 1.000 9.86503 41 ASP B O 1
ATOM 1126 N N . LYS B 2 43 ? -70.70330 -24.15861 -71.15406 1.000 10.28255 42 LYS B N 1
ATOM 1127 C CA . LYS B 2 43 ? -72.10291 -23.93258 -71.42506 1.000 10.72348 42 LYS B CA 1
ATOM 1128 C C . LYS B 2 43 ? -72.86656 -25.25474 -71.34771 1.000 10.16808 42 LYS B C 1
ATOM 1129 O O . LYS B 2 43 ? -72.35230 -26.33036 -71.66692 1.000 10.73638 42 LYS B O 1
ATOM 1148 N N . GLY B 2 44 ? -74.10906 -25.18072 -70.90786 1.000 9.79822 43 GLY B N 1
ATOM 1149 C CA . GLY B 2 44 ? -74.93243 -26.35648 -70.83329 1.000 9.37294 43 GLY B CA 1
ATOM 1150 C C . GLY B 2 44 ? -75.28899 -26.93279 -72.18424 1.000 9.31829 43 GLY B C 1
ATOM 1151 O O . GLY B 2 44 ? -75.06489 -26.33567 -73.23048 1.000 10.52484 43 GLY B O 1
ATOM 1155 N N . ASP B 2 45 ? -75.83254 -28.14957 -72.14672 1.000 9.50408 44 ASP B N 1
ATOM 1156 C CA . ASP B 2 45 ? -76.14163 -28.86835 -73.35452 1.000 10.86549 44 ASP B CA 1
ATOM 1157 C C . ASP B 2 45 ? -77.11447 -28.07523 -74.21487 1.000 11.33766 44 ASP B C 1
ATOM 1158 O O . ASP B 2 45 ? -78.10354 -27.51219 -73.70966 1.000 11.01485 44 ASP B O 1
ATOM 1167 N N . PRO B 2 46 ? -76.93828 -28.10611 -75.52829 1.000 12.75485 45 PRO B N 1
ATOM 1168 C CA . PRO B 2 46 ? -77.96412 -27.54804 -76.41611 1.000 13.12869 45 PRO B CA 1
ATOM 1169 C C . PRO B 2 46 ? -79.29903 -28.22591 -76.18716 1.000 13.27463 45 PRO B C 1
ATOM 1170 O O . PRO B 2 46 ? -79.36064 -29.43036 -75.96287 1.000 12.64585 45 PRO B O 1
ATOM 1181 N N . GLY B 2 47 ? -80.37051 -27.48487 -76.34842 1.000 13.88534 46 GLY B N 1
ATOM 1182 C CA . GLY B 2 47 ? -81.67387 -28.08858 -76.26581 1.000 14.24710 46 GLY B CA 1
ATOM 1183 C C . GLY B 2 47 ? -81.97675 -28.95560 -77.47979 1.000 13.90876 46 GLY B C 1
ATOM 1184 O O . GLY B 2 47 ? -81.41095 -28.79936 -78.55885 1.000 15.24576 46 GLY B O 1
ATOM 1188 N N . GLY B 2 48 ? -82.87011 -29.90481 -77.28573 1.000 15.43629 47 GLY B N 1
ATOM 1189 C CA . GLY B 2 48 ? -83.35330 -30.70754 -78.39204 1.000 15.42574 47 GLY B CA 1
ATOM 1190 C C . GLY B 2 48 ? -84.17397 -29.91034 -79.38410 1.000 14.96022 47 GLY B C 1
ATOM 1191 O O . GLY B 2 48 ? -84.59780 -28.76538 -79.16007 1.000 16.35677 47 GLY B O 1
ATOM 1195 N N . TYR B 2 49 ? -84.33906 -30.50615 -80.54725 1.000 16.23843 48 TYR B N 1
ATOM 1196 C CA . TYR B 2 49 ? -85.01185 -29.82709 -81.61128 1.000 18.73156 48 TYR B CA 1
ATOM 1197 C C . TYR B 2 49 ? -86.52349 -29.94199 -81.46371 1.000 22.33876 48 TYR B C 1
ATOM 1198 O O . TYR B 2 49 ? -87.28109 -28.93700 -81.55836 1.000 25.71628 48 TYR B O 1
ATOM 1225 N N . GLY C 3 2 ? 11.27911 1.33866 6.08881 1.000 14.85267 1 GLY C N 1
ATOM 1226 C CA . GLY C 3 2 ? 10.14870 0.51599 6.44875 1.000 14.53043 1 GLY C CA 1
ATOM 1227 C C . GLY C 3 2 ? 9.61567 -0.34855 5.33764 1.000 14.76785 1 GLY C C 1
ATOM 1228 O O . GLY C 3 2 ? 10.07112 -0.24975 4.19371 1.000 16.21407 1 GLY C O 1
ATOM 1232 N N . PRO C 3 3 ? 8.69976 -1.24291 5.69094 1.000 14.54084 2 PRO C N 1
ATOM 1233 C CA . PRO C 3 3 ? 8.15879 -2.18878 4.71102 1.000 15.35283 2 PRO C CA 1
ATOM 1234 C C . PRO C 3 3 ? 7.09053 -1.55007 3.83148 1.000 15.68672 2 PRO C C 1
ATOM 1235 O O . PRO C 3 3 ? 6.41614 -0.61226 4.22765 1.000 15.61284 2 PRO C O 1
ATOM 1246 N N . LYS C 3 4 ? 6.91162 -2.13113 2.65059 1.000 16.45076 3 LYS C N 1
ATOM 1247 C CA . LYS C 3 4 ? 5.88055 -1.66736 1.72789 1.000 16.54620 3 LYS C CA 1
ATOM 1248 C C . LYS C 3 4 ? 4.52541 -1.88075 2.38793 1.000 14.49933 3 LYS C C 1
ATOM 1249 O O . LYS C 3 4 ? 4.30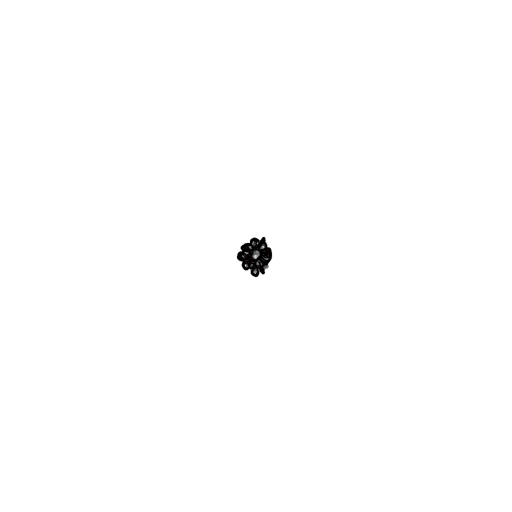601 -2.86250 3.09809 1.000 14.35638 3 LYS C O 1
ATOM 1268 N N . GLY C 3 5 ? 3.60345 -0.95884 2.14621 1.000 14.81830 4 GLY C N 1
ATOM 1269 C CA . GLY C 3 5 ? 2.26100 -1.08102 2.67483 1.000 14.95583 4 GLY C CA 1
ATOM 1270 C C . GLY C 3 5 ? 1.45431 -2.19407 2.04532 1.000 13.61809 4 GLY C C 1
ATOM 1271 O O . GLY C 3 5 ? 1.81739 -2.73297 1.01144 1.000 13.85460 4 GLY C O 1
ATOM 1275 N N . PRO C 3 6 ? 0.32342 -2.53302 2.65557 1.000 14.70027 5 PRO C N 1
ATOM 1276 C CA . PRO C 3 6 ? -0.53454 -3.59402 2.10942 1.000 14.78948 5 PRO C CA 1
ATOM 1277 C C . PRO C 3 6 ? -1.23091 -3.10231 0.85997 1.000 15.23510 5 PRO C C 1
ATOM 1278 O O . PRO C 3 6 ? -1.38170 -1.88428 0.64650 1.000 15.20702 5 PRO C O 1
ATOM 1289 N N . PRO C 3 7 ? -1.67898 -4.02046 0.03214 1.000 15.27036 6 PRO C N 1
ATOM 1290 C CA . PRO C 3 7 ? -2.32523 -3.62087 -1.22039 1.000 17.26403 6 PRO C CA 1
ATOM 1291 C C . PRO C 3 7 ? -3.71940 -3.03788 -0.99477 1.000 17.81485 6 PRO C C 1
ATOM 1292 O O . PRO C 3 7 ? -4.36505 -3.21120 0.04372 1.000 17.24943 6 PRO C O 1
ATOM 1303 N N . GLY C 3 8 ? -4.19599 -2.32922 -1.99368 1.000 19.35977 7 GLY C N 1
ATOM 1304 C CA . GLY C 3 8 ? -5.56815 -1.87991 -1.96969 1.000 19.39923 7 GLY C CA 1
ATOM 1305 C C . GLY C 3 8 ? -6.56217 -3.02426 -2.06340 1.000 19.25470 7 GLY C C 1
ATOM 1306 O O . GLY C 3 8 ? -6.25054 -4.18430 -2.30951 1.000 20.37569 7 GLY C O 1
ATOM 1310 N N . ASP C 3 9 ? -7.82944 -2.65868 -1.95496 1.000 19.90076 8 ASP C N 1
ATOM 1311 C CA . ASP C 3 9 ? -8.89471 -3.63243 -2.05522 1.000 19.76125 8 ASP C CA 1
ATOM 1312 C C . ASP C 3 9 ? -9.27393 -3.88338 -3.50996 1.000 19.77734 8 ASP C C 1
ATOM 1313 O O . ASP C 3 9 ? -8.87700 -3.15523 -4.43304 1.000 19.89422 8 ASP C O 1
ATOM 1322 N N . LYS C 3 10 ? -10.02328 -4.95758 -3.69421 1.000 20.54660 9 LYS C N 1
ATOM 1323 C CA . LYS C 3 10 ? -10.53667 -5.29513 -5.01526 1.000 20.82374 9 LYS C CA 1
ATOM 1324 C C . LYS C 3 10 ? -11.36444 -4.16012 -5.60062 1.000 18.95329 9 LYS C C 1
ATOM 1325 O O . LYS C 3 10 ? -12.13524 -3.49108 -4.91458 1.000 19.69007 9 LYS C O 1
ATOM 1344 N N . GLY C 3 11 ? -11.17878 -3.96157 -6.88353 1.000 18.99582 10 GLY C N 1
ATOM 1345 C CA . GLY C 3 11 ? -11.88739 -2.91650 -7.59239 1.000 17.93665 10 GLY C CA 1
ATOM 1346 C C . GLY C 3 11 ? -13.37213 -3.18740 -7.76890 1.000 16.75930 10 GLY C C 1
ATOM 1347 O O . GLY C 3 11 ? -13.87352 -4.28769 -7.49318 1.000 18.48388 10 GLY C O 1
ATOM 1351 N N . PRO C 3 12 ? -14.07625 -2.21042 -8.32311 1.000 14.97082 11 PRO C N 1
ATOM 1352 C CA . PRO C 3 12 ? -15.50438 -2.34082 -8.49078 1.000 15.65731 11 PRO C CA 1
ATOM 1353 C C . PRO C 3 12 ? -15.82307 -3.12977 -9.74767 1.000 15.39531 11 PRO C C 1
ATOM 1354 O O . PRO C 3 12 ? -14.98206 -3.28061 -10.63572 1.000 14.44781 11 PRO C O 1
ATOM 1365 N N . PRO C 3 13 ? -17.03454 -3.63929 -9.86464 1.000 18.03278 12 PRO C N 1
ATOM 1366 C CA . PRO C 3 13 ? -17.35887 -4.50038 -11.00385 1.000 17.88932 12 PRO C CA 1
ATOM 1367 C C . PRO C 3 13 ? -17.54289 -3.69243 -12.29374 1.000 15.09055 12 PRO C C 1
ATOM 1368 O O . PRO C 3 13 ? -17.85423 -2.50690 -12.30106 1.000 15.44903 12 PRO C O 1
ATOM 1379 N N . GLY C 3 14 ? -17.37094 -4.39220 -13.39785 1.000 14.72128 13 GLY C N 1
ATOM 1380 C CA . GLY C 3 14 ? -17.52914 -3.78693 -14.70075 1.000 14.37739 13 GLY C CA 1
ATOM 1381 C C . GLY C 3 14 ? -18.95353 -3.52093 -15.09863 1.000 13.61978 13 GLY C C 1
ATOM 1382 O O . GLY C 3 14 ? -19.92420 -3.96211 -14.48180 1.000 15.20778 13 GLY C O 1
ATOM 1386 N N . ASP C 3 15 ? -19.06253 -2.82947 -16.22720 1.000 12.21954 14 ASP C N 1
ATOM 1387 C CA . ASP C 3 15 ? -20.35127 -2.51050 -16.77546 1.000 12.52503 14 ASP C CA 1
ATOM 1388 C C . ASP C 3 15 ? -21.00991 -3.75028 -17.38528 1.000 13.08911 14 ASP C C 1
ATOM 1389 O O . ASP C 3 15 ? -20.33348 -4.65390 -17.84529 1.000 13.18045 14 ASP C O 1
ATOM 1398 N N . PRO C 3 16 ? -22.35255 -3.76610 -17.51088 1.000 14.70975 15 PRO C N 1
ATOM 1399 C CA . PRO C 3 16 ? -23.00489 -4.79327 -18.32835 1.000 15.12882 15 PRO C CA 1
ATOM 1400 C C . PRO C 3 16 ? -22.48498 -4.67177 -19.74352 1.000 14.75173 15 PRO C C 1
ATOM 1401 O O . PRO C 3 16 ? -22.12455 -3.57842 -20.22019 1.000 15.59017 15 PRO C O 1
ATOM 1412 N N . GLY C 3 17 ? -22.51213 -5.79591 -20.44114 1.000 14.60669 16 GLY C N 1
ATOM 1413 C CA . GLY C 3 17 ? -22.00125 -5.82314 -21.76404 1.000 14.23231 16 GLY C CA 1
ATOM 1414 C C . GLY C 3 17 ? -22.92921 -5.15994 -22.76522 1.000 15.00318 16 GLY C C 1
ATOM 1415 O O . GLY C 3 17 ? -24.01667 -4.63629 -22.44945 1.000 14.14516 16 GLY C O 1
ATOM 1419 N N . PRO C 3 18 ? -22.48767 -5.16040 -24.00428 1.000 15.41456 17 PRO C N 1
ATOM 1420 C CA . PRO C 3 18 ? -23.27731 -4.57014 -25.07651 1.000 15.96638 17 PRO C CA 1
ATOM 1421 C C . PRO C 3 18 ? -24.50999 -5.40931 -25.37900 1.000 14.86844 17 PRO C C 1
ATOM 1422 O O . PRO C 3 18 ? -24.56551 -6.61031 -25.08746 1.000 14.99466 17 PRO C O 1
ATOM 1433 N N . PRO C 3 19 ? -25.53215 -4.82379 -25.97087 1.000 14.87977 18 PRO C N 1
ATOM 1434 C CA . PRO C 3 19 ? -26.75377 -5.58594 -26.25373 1.000 15.34736 18 PRO C CA 1
ATOM 1435 C C . PRO C 3 19 ? -26.54846 -6.62216 -27.35218 1.000 13.65085 18 PRO C C 1
ATOM 1436 O O . PRO C 3 19 ? -25.70847 -6.47408 -28.23505 1.000 13.73795 18 PRO C O 1
ATOM 1447 N N . GLY C 3 20 ? -27.37616 -7.67219 -27.31372 1.000 14.12968 19 GLY C N 1
ATOM 1448 C CA . GLY C 3 20 ? -27.33678 -8.67291 -28.35471 1.000 13.58966 19 GLY C CA 1
ATOM 1449 C C . GLY C 3 20 ? -27.87311 -8.13045 -29.66391 1.000 12.38411 19 GLY C C 1
ATOM 1450 O O . GLY C 3 20 ? -28.52798 -7.10235 -29.72372 1.000 13.42390 19 GLY C O 1
ATOM 1454 N N . ALA C 3 21 ? -27.59835 -8.88669 -30.71514 1.000 12.96203 20 ALA C N 1
ATOM 1455 C CA . ALA C 3 21 ? -28.10823 -8.59464 -32.03534 1.000 12.97510 20 ALA C CA 1
ATOM 1456 C C . ALA C 3 21 ? -29.61673 -8.83314 -32.10898 1.000 12.23472 20 ALA C C 1
ATOM 1457 O O . ALA C 3 21 ? -30.18132 -9.65335 -31.38256 1.000 12.42684 20 ALA C O 1
ATOM 1464 N N . ARG C 3 22 ? -30.26803 -8.12018 -33.01845 1.000 12.08723 21 ARG C N 1
ATOM 1465 C CA . ARG C 3 22 ? -31.68419 -8.36255 -33.26283 1.000 11.40591 21 ARG C CA 1
ATOM 1466 C C . ARG C 3 22 ? -31.90510 -9.78820 -33.77349 1.000 12.37197 21 ARG C C 1
ATOM 1467 O O . ARG C 3 22 ? -31.06424 -10.36042 -34.48127 1.000 13.36399 21 ARG C O 1
ATOM 1488 N N . GLY C 3 23 ? -33.02029 -10.37467 -33.37458 1.000 11.71129 22 GLY C N 1
ATOM 1489 C CA . GLY C 3 23 ? -33.38097 -11.68333 -33.87703 1.000 11.59100 22 GLY C CA 1
ATOM 1490 C C . GLY C 3 23 ? -33.63785 -11.71006 -35.36631 1.000 11.74974 22 GLY C C 1
ATOM 1491 O O . GLY C 3 23 ? -33.89579 -10.70212 -36.01647 1.000 11.95940 22 GLY C O 1
ATOM 1495 N N . GLU C 3 24 ? -33.58495 -12.91459 -35.90890 1.000 12.86457 23 GLU C N 1
ATOM 1496 C CA . GLU C 3 24 ? -33.88683 -13.11143 -37.33358 1.000 14.54791 23 GLU C CA 1
ATOM 1497 C C . GLU C 3 24 ? -35.38417 -12.92981 -37.58966 1.000 13.32639 23 GLU C C 1
ATOM 1498 O O . GLU C 3 24 ? -36.23782 -13.05980 -36.70335 1.000 13.40106 23 GLU C O 1
ATOM 1525 N N . GLY C 3 26 ? -39.19497 -13.55096 -38.63454 1.000 14.85949 25 GLY C N 1
ATOM 1526 C CA . GLY C 3 26 ? -40.11243 -14.65328 -38.58705 1.000 15.46992 25 GLY C CA 1
ATOM 1527 C C . GLY C 3 26 ? -40.22347 -15.32592 -39.92949 1.000 13.77185 25 GLY C C 1
ATOM 1528 O O . GLY C 3 26 ? -39.90412 -14.70482 -40.94867 1.000 14.84460 25 GLY C O 1
ATOM 1532 N N . ASN C 3 27 ? -40.67654 -16.57817 -39.97281 1.000 14.08658 26 ASN C N 1
ATOM 1533 C CA . ASN C 3 27 ? -40.86351 -17.24154 -41.25450 1.000 14.00074 26 ASN C CA 1
ATOM 1534 C C . ASN C 3 27 ? -41.93150 -16.55913 -42.08875 1.000 12.95625 26 ASN C C 1
ATOM 1535 O O . ASN C 3 27 ? -42.88597 -15.98321 -41.56827 1.000 13.29632 26 ASN C O 1
ATOM 1546 N N . ILE C 3 28 ? -41.78410 -16.71076 -43.40506 1.000 13.09884 27 ILE C N 1
ATOM 1547 C CA . ILE C 3 28 ? -42.81144 -16.27313 -44.33140 1.000 13.27376 27 ILE C CA 1
ATOM 1548 C C . ILE C 3 28 ? -44.08359 -17.02551 -44.03041 1.000 12.29475 27 ILE C C 1
ATOM 1549 O O . ILE C 3 28 ? -44.06985 -18.21301 -43.71515 1.000 12.81416 27 ILE C O 1
ATOM 1565 N N . GLY C 3 29 ? -45.22571 -16.35919 -44.17442 1.000 11.65592 28 GLY C N 1
ATOM 1566 C CA . GLY C 3 29 ? -46.48128 -16.98344 -43.84210 1.000 12.62505 28 GLY C CA 1
ATOM 1567 C C . GLY C 3 29 ? -46.86508 -18.07331 -44.84836 1.000 12.12439 28 GLY C C 1
ATOM 1568 O O . GLY C 3 29 ? -46.27143 -18.21538 -45.92865 1.000 13.00569 28 GLY C O 1
ATOM 1572 N N . PHE C 3 30 ? -47.83752 -18.86500 -44.45427 1.000 12.28862 29 PHE C N 1
ATOM 1573 C CA . PHE C 3 30 ? -48.31526 -19.92957 -45.31152 1.000 13.19866 29 PHE C CA 1
ATOM 1574 C C . PHE C 3 30 ? -48.94431 -19.38531 -46.57907 1.000 13.79887 29 PHE C C 1
ATOM 1575 O O . PHE C 3 30 ? -49.51619 -18.28807 -46.59186 1.000 12.75985 29 PHE C O 1
ATOM 1607 N N . GLY C 3 32 ? -51.78852 -18.67859 -49.20876 1.000 16.22078 31 GLY C N 1
ATOM 1608 C CA . GLY C 3 32 ? -53.18484 -18.36005 -49.00339 1.000 15.76188 31 GLY C CA 1
ATOM 1609 C C . GLY C 3 32 ? -54.10154 -19.50139 -49.42239 1.000 14.44114 31 GLY C C 1
ATOM 1610 O O . GLY C 3 32 ? -53.71545 -20.45064 -50.11066 1.000 14.77475 31 GLY C O 1
ATOM 1614 N N . PRO C 3 33 ? -55.37947 -19.36274 -49.10354 1.000 14.66452 32 PRO C N 1
ATOM 1615 C CA . PRO C 3 33 ? -56.33989 -20.40315 -49.44959 1.000 13.97911 32 PRO C CA 1
ATOM 1616 C C . PRO C 3 33 ? -56.72651 -20.34783 -50.91334 1.000 12.62292 32 PRO C C 1
ATOM 1617 O O . PRO C 3 33 ? -56.53231 -19.33401 -51.59284 1.000 12.73199 32 PRO C O 1
ATOM 1628 N N . PRO C 3 34 ? -57.25396 -21.43283 -51.43975 1.000 13.05469 33 PRO C N 1
ATOM 1629 C CA . PRO C 3 34 ? -57.73302 -21.41177 -52.82507 1.000 13.26122 33 PRO C CA 1
ATOM 1630 C C . PRO C 3 34 ? -58.80970 -20.35447 -53.03346 1.000 12.84363 33 PRO C C 1
ATOM 1631 O O . PRO C 3 34 ? -59.58443 -20.03726 -52.13809 1.000 12.64779 33 PRO C O 1
ATOM 1642 N N . GLY C 3 35 ? -58.85263 -19.81584 -54.23266 1.000 12.42723 34 GLY C N 1
ATOM 1643 C CA . GLY C 3 35 ? -59.92377 -18.95975 -54.60846 1.000 12.59643 34 GLY C CA 1
ATOM 1644 C C . GLY C 3 35 ? -61.21020 -19.73809 -54.77832 1.000 12.38493 34 GLY C C 1
ATOM 1645 O O . GLY C 3 35 ? -61.24439 -20.98157 -54.71798 1.000 12.84100 34 GLY C O 1
ATOM 1649 N N . PRO C 3 36 ? -62.29359 -19.02967 -54.99921 1.000 13.67184 35 PRO C N 1
ATOM 1650 C CA . PRO C 3 36 ? -63.58559 -19.71125 -55.12338 1.000 14.48955 35 PRO C CA 1
ATOM 1651 C C . PRO C 3 36 ? -63.69695 -20.46153 -56.44063 1.000 12.94228 35 PRO C C 1
ATOM 1652 O O . PRO C 3 36 ? -63.02714 -20.14397 -57.41297 1.000 11.80287 35 PRO C O 1
ATOM 1663 N N . LYS C 3 37 ? -64.56273 -21.47332 -56.44944 1.000 14.37325 36 LYS C N 1
ATOM 1664 C CA . LYS C 3 37 ? -64.93714 -22.12114 -57.69380 1.000 13.70285 36 LYS C CA 1
ATOM 1665 C C . LYS C 3 37 ? -65.40013 -21.06919 -58.69649 1.000 11.94046 36 LYS C C 1
ATOM 1666 O O . LYS C 3 37 ? -66.04472 -20.07860 -58.32918 1.000 13.41214 36 LYS C O 1
ATOM 1685 N N . GLY C 3 38 ? -65.05730 -21.28545 -59.95584 1.000 11.28954 37 GLY C N 1
ATOM 1686 C CA . GLY C 3 38 ? -65.48980 -20.39188 -60.98866 1.000 11.13913 37 GLY C CA 1
ATOM 1687 C C . GLY C 3 38 ? -66.99235 -20.33651 -61.14141 1.000 11.05211 37 GLY C C 1
ATOM 1688 O O . GLY C 3 38 ? -67.73771 -21.19194 -60.66645 1.000 10.81017 37 GLY C O 1
ATOM 1692 N N . PRO C 3 39 ? -67.46944 -19.29919 -61.82758 1.000 11.82773 38 PRO C N 1
ATOM 1693 C CA . PRO C 3 39 ? -68.90428 -19.16963 -62.05378 1.000 12.31823 38 PRO C CA 1
ATOM 1694 C C . PRO C 3 39 ? -69.42675 -20.33795 -62.85607 1.000 11.32630 38 PRO C C 1
ATOM 1695 O O . PRO C 3 39 ? -68.77204 -20.85814 -63.75954 1.000 10.69592 38 PRO C O 1
ATOM 1706 N N . LYS C 3 40 ? -70.66491 -20.72601 -62.54370 1.000 11.46391 39 LYS C N 1
ATOM 1707 C CA . LYS C 3 40 ? -71.30745 -21.80487 -63.26056 1.000 11.33144 39 LYS C CA 1
ATOM 1708 C C . LYS C 3 40 ? -71.50954 -21.38731 -64.71102 1.000 10.79801 39 LYS C C 1
ATOM 1709 O O . LYS C 3 40 ? -71.74210 -20.20450 -65.02235 1.000 12.01161 39 LYS C O 1
ATOM 1728 N N . GLY C 3 41 ? -71.42561 -22.36533 -65.61006 1.000 10.04699 40 GLY C N 1
ATOM 1729 C CA . GLY C 3 41 ? -71.64995 -22.07454 -66.99954 1.000 10.80648 40 GLY C CA 1
ATOM 1730 C C . GLY C 3 41 ? -73.04281 -21.56253 -67.27859 1.000 10.46291 40 GLY C C 1
ATOM 1731 O O . GLY C 3 41 ? -73.99704 -21.79512 -66.54693 1.000 11.12739 40 GLY C O 1
ATOM 1735 N N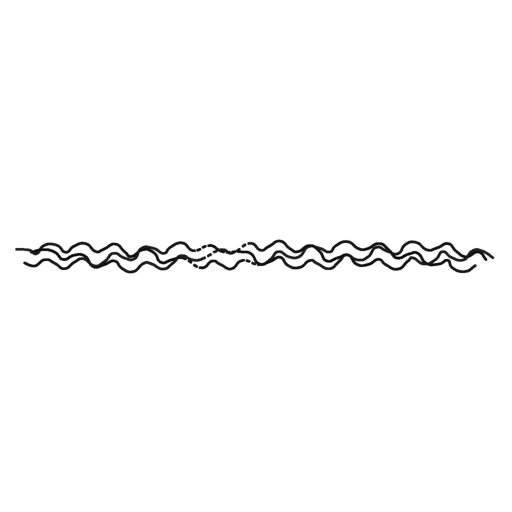 . ASP C 3 42 ? -73.14506 -20.95134 -68.44415 1.000 11.76840 41 ASP C N 1
ATOM 1736 C CA . ASP C 3 42 ? -74.43000 -20.50103 -68.91899 1.000 11.64837 41 ASP C CA 1
ATOM 1737 C C . ASP C 3 42 ? -75.29895 -21.70616 -69.24382 1.000 12.09301 41 ASP C C 1
ATOM 1738 O O . ASP C 3 42 ? -74.79555 -22.76505 -69.66734 1.000 12.02879 41 ASP C O 1
ATOM 1747 N N . PRO C 3 43 ? -76.62463 -21.56406 -69.11490 1.000 12.82444 42 PRO C N 1
ATOM 1748 C CA . PRO C 3 43 ? -77.49467 -22.65202 -69.56344 1.000 14.15966 42 PRO C CA 1
ATOM 1749 C C . PRO C 3 43 ? -77.39837 -22.84055 -71.06605 1.000 14.13524 42 PRO C C 1
ATOM 1750 O O . PRO C 3 43 ? -77.11280 -21.91122 -71.81641 1.000 15.29312 42 PRO C O 1
ATOM 1761 N N . GLY C 3 44 ? -77.65104 -24.05565 -71.52335 1.000 14.44878 43 GLY C N 1
ATOM 1762 C CA . GLY C 3 44 ? -77.75141 -24.26255 -72.95206 1.000 15.91155 43 GLY C CA 1
ATOM 1763 C C . GLY C 3 44 ? -78.90093 -23.48374 -73.55957 1.000 18.12368 43 GLY C C 1
ATOM 1764 O O . GLY C 3 44 ? -79.89258 -23.15908 -72.91381 1.000 19.28837 43 GLY C O 1
ATOM 1768 N N . ASP C 3 45 ? -78.80280 -23.20948 -74.84230 1.000 20.79137 44 ASP C N 1
ATOM 1769 C CA . ASP C 3 45 ? -79.88331 -22.51526 -75.50766 1.000 23.97561 44 ASP C CA 1
ATOM 1770 C C . ASP C 3 45 ? -80.91167 -23.49926 -76.02670 1.000 25.65650 44 ASP C C 1
ATOM 1771 O O . ASP C 3 45 ? -80.61677 -24.66487 -76.28747 1.000 24.17216 44 ASP C O 1
ATOM 1780 N N . PRO C 3 46 ? -82.12823 -23.03526 -76.25215 1.000 28.94967 45 PRO C N 1
ATOM 1781 C CA . PRO C 3 46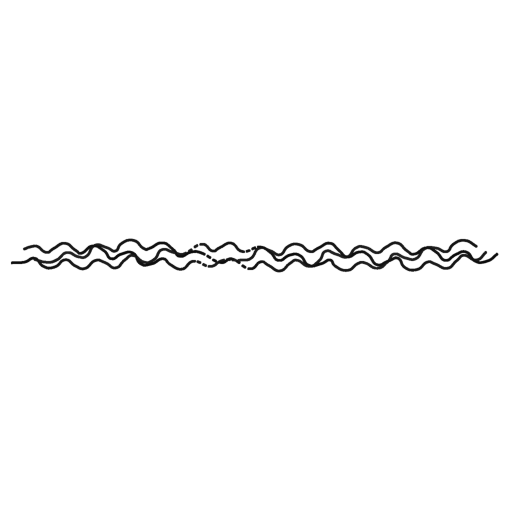 ? -83.16524 -23.93078 -76.76568 1.000 30.71976 45 PRO C CA 1
ATOM 1782 C C . PRO C 3 46 ? -82.84453 -24.38178 -78.17555 1.000 30.57580 45 PRO C C 1
ATOM 1783 O O . PRO C 3 46 ? -82.18868 -23.67399 -78.94146 1.000 33.15058 45 PRO C O 1
ATOM 1794 N N . GLY C 3 47 ? -83.32331 -25.57514 -78.51940 1.000 30.74500 46 GLY C N 1
ATOM 1795 C CA . GLY C 3 47 ? -83.10367 -26.09066 -79.85483 1.000 33.16766 46 GLY C CA 1
ATOM 1796 C C . GLY C 3 47 ? -83.94058 -25.35729 -80.88406 1.000 36.53548 46 GLY C C 1
ATOM 1797 O O . GLY C 3 47 ? -85.01053 -24.81840 -80.58487 1.000 37.19302 46 GLY C O 1
ATOM 1801 N N . GLY C 3 48 ? -83.44463 -25.35258 -82.12430 1.000 38.47317 47 GLY C N 1
ATOM 1802 C CA . GLY C 3 48 ? -84.13529 -24.71766 -83.22241 1.000 39.58610 47 GLY C CA 1
ATOM 1803 C C . GLY C 3 48 ? -85.27184 -25.55364 -83.79776 1.000 40.74599 47 GLY C C 1
ATOM 1804 O O . GLY C 3 48 ? -85.51316 -26.70523 -83.41942 1.000 40.02957 47 GLY C O 1
ATOM 1808 N N . TYR C 3 49 ? -85.98728 -24.93384 -84.73982 1.000 42.00316 48 TYR C N 1
ATOM 1809 C CA . TYR C 3 49 ? -87.11196 -25.56377 -85.41615 1.000 43.01512 48 TYR C CA 1
ATOM 1810 C C . TYR C 3 49 ? -86.83148 -25.66618 -86.91554 1.000 42.77935 48 TYR C C 1
ATOM 1811 O O . TYR C 3 49 ? -87.58850 -26.28858 -87.66434 1.000 41.97262 48 TYR C O 1
#

Radius of gyration: 40.86 Å; Cα contacts (8 Å, |Δi|>4): 520; chains: 3; bounding box: 102×37×95 Å